Protein AF-A0A836P2U9-F1 (afdb_monomer_lite)

Foldseek 3Di:
DDDFWDWDWDAAPVRHIDIDTHGPCVVCVVVDDDDDDDPVFADPPVPDPKDWDWDWDDDRPDTDIDIHIDGATPDAPDPPDPVRHPDD

Structure (mmCIF, N/CA/C/O backbone):
data_AF-A0A836P2U9-F1
#
_entry.id   AF-A0A836P2U9-F1
#
loop_
_atom_site.group_PDB
_atom_site.id
_atom_site.type_symbol
_atom_site.label_atom_id
_atom_site.label_alt_id
_atom_site.label_comp_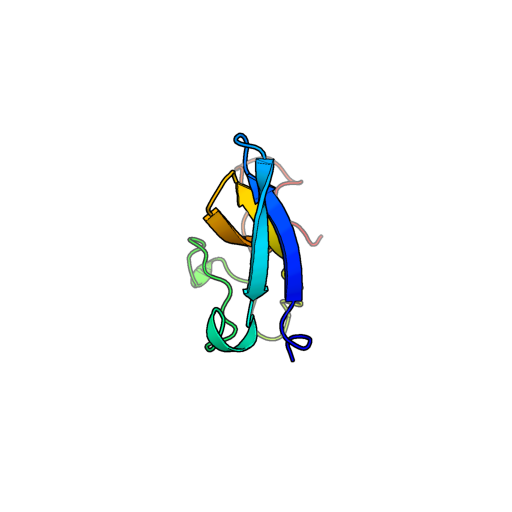id
_atom_site.label_asym_id
_atom_site.label_entity_id
_atom_site.label_seq_id
_atom_site.pdbx_PDB_ins_code
_atom_site.Cartn_x
_atom_site.Cartn_y
_atom_site.Cartn_z
_atom_site.occupancy
_atom_site.B_iso_or_equiv
_atom_site.auth_seq_id
_atom_site.auth_comp_id
_atom_site.auth_asym_id
_atom_site.auth_atom_id
_atom_site.pdbx_PDB_model_num
ATOM 1 N N . HIS A 1 1 ? 11.499 -2.073 5.900 1.00 74.31 1 HIS A N 1
ATOM 2 C CA . HIS A 1 1 ? 10.638 -2.6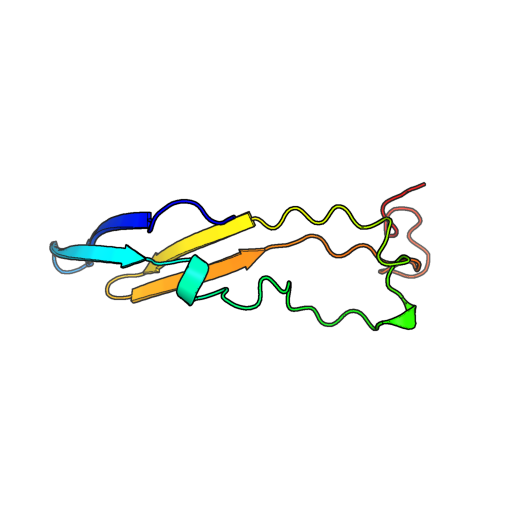58 6.950 1.00 74.31 1 HIS A CA 1
ATOM 3 C C . HIS A 1 1 ? 9.341 -1.879 6.961 1.00 74.31 1 HIS A C 1
ATOM 5 O O . HIS A 1 1 ? 9.413 -0.675 6.732 1.00 74.31 1 HIS A O 1
ATOM 11 N N . PHE A 1 2 ? 8.194 -2.539 7.132 1.00 84.62 2 PHE A N 1
ATOM 12 C CA . PHE A 1 2 ? 6.940 -1.806 7.279 1.00 84.62 2 PHE A CA 1
ATOM 13 C C . PHE A 1 2 ? 6.903 -1.118 8.653 1.00 84.62 2 PHE A C 1
ATOM 15 O O . PHE A 1 2 ? 7.618 -1.539 9.570 1.00 84.62 2 PHE A O 1
ATOM 22 N N . PRO A 1 3 ? 6.154 -0.011 8.790 1.00 86.06 3 PRO A N 1
ATOM 23 C CA . PRO A 1 3 ? 5.891 0.567 10.100 1.00 86.06 3 PRO A CA 1
ATOM 24 C C . PRO A 1 3 ? 5.070 -0.414 10.959 1.00 86.06 3 PRO A C 1
ATOM 26 O O . PRO A 1 3 ? 4.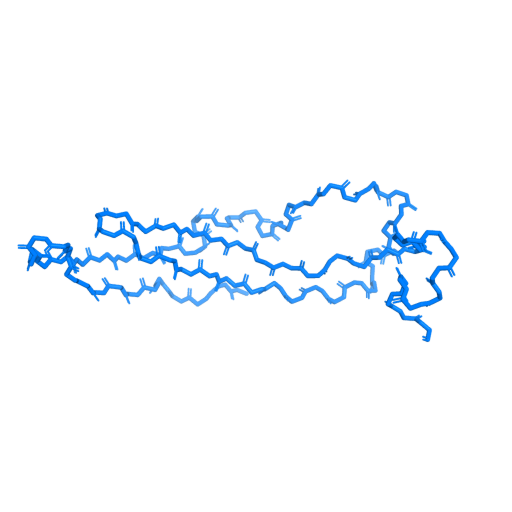503 -1.370 10.423 1.00 86.06 3 PRO A O 1
ATOM 29 N N . PRO A 1 4 ? 4.960 -0.168 12.278 1.00 91.25 4 PRO A N 1
ATOM 30 C CA . PRO A 1 4 ? 3.998 -0.871 13.122 1.00 91.25 4 PRO A CA 1
ATOM 31 C C . PRO A 1 4 ? 2.578 -0.839 12.526 1.00 91.25 4 PRO A C 1
ATOM 33 O O . PRO A 1 4 ? 2.283 0.055 11.724 1.00 91.25 4 PRO A O 1
ATOM 36 N N . PRO A 1 5 ? 1.689 -1.768 12.931 1.00 95.62 5 PRO A N 1
ATOM 37 C CA . PRO A 1 5 ? 0.327 -1.831 12.416 1.00 95.62 5 PRO A CA 1
ATOM 38 C C . PRO A 1 5 ? -0.373 -0.471 12.426 1.00 95.62 5 PRO A C 1
ATOM 40 O O . PRO A 1 5 ? -0.322 0.260 13.417 1.00 95.62 5 PRO A O 1
ATOM 43 N N . ALA A 1 6 ? -1.038 -0.142 11.320 1.00 94.81 6 ALA A N 1
ATOM 44 C CA . ALA A 1 6 ? -1.783 1.100 11.209 1.00 94.81 6 ALA A CA 1
ATOM 45 C C . ALA A 1 6 ? -3.070 1.000 12.035 1.00 94.81 6 ALA A C 1
ATOM 47 O O . ALA A 1 6 ? -3.881 0.095 11.828 1.00 94.81 6 ALA A O 1
ATOM 48 N N . GLU A 1 7 ? -3.262 1.933 12.962 1.00 97.25 7 GLU A N 1
ATOM 49 C CA . GLU A 1 7 ? -4.486 2.037 13.749 1.00 97.25 7 GLU A CA 1
ATOM 50 C C . GLU A 1 7 ? -5.529 2.873 13.004 1.00 97.25 7 GLU A C 1
ATOM 52 O O . GLU A 1 7 ? -5.278 4.019 12.627 1.00 97.25 7 GLU A O 1
ATOM 57 N N . VAL A 1 8 ? -6.711 2.295 12.788 1.00 97.31 8 VAL A N 1
ATOM 58 C CA . VAL A 1 8 ? -7.803 2.922 12.042 1.00 97.31 8 VAL A CA 1
ATOM 59 C C . VAL A 1 8 ? -9.047 2.959 12.916 1.00 97.31 8 VAL A C 1
ATOM 61 O O . VAL A 1 8 ? -9.523 1.931 13.391 1.00 97.31 8 VAL A O 1
ATOM 64 N N . THR A 1 9 ? -9.599 4.156 13.104 1.00 98.06 9 THR A N 1
ATOM 65 C CA . THR A 1 9 ? -10.866 4.376 13.810 1.00 98.06 9 THR A CA 1
ATOM 66 C C . THR A 1 9 ? -11.809 5.141 12.897 1.00 98.06 9 THR A C 1
ATOM 68 O O . THR A 1 9 ? -11.426 6.164 12.330 1.00 98.06 9 THR A O 1
ATOM 71 N N . TRP A 1 10 ? -13.043 4.663 12.743 1.00 98.00 10 TRP A N 1
ATOM 72 C CA . TRP A 1 10 ? -14.035 5.306 11.881 1.00 98.00 10 TRP A CA 1
ATOM 73 C C . TRP A 1 10 ? -15.466 5.026 12.350 1.00 98.00 10 TRP A C 1
ATOM 75 O O . TRP A 1 10 ? -15.698 4.320 13.333 1.00 98.00 10 TRP A O 1
ATOM 85 N N . ARG A 1 11 ? -16.444 5.606 11.651 1.00 98.44 11 ARG A N 1
ATOM 86 C CA . ARG A 1 11 ? -17.867 5.287 11.809 1.00 98.44 11 ARG A CA 1
ATOM 87 C C . ARG A 1 11 ? -18.434 4.844 10.470 1.00 98.44 11 ARG A C 1
ATOM 89 O O . ARG A 1 11 ? -18.176 5.499 9.461 1.00 98.44 11 ARG A O 1
ATOM 96 N N . SER A 1 12 ? -19.194 3.755 10.467 1.00 98.00 12 SER A N 1
ATOM 97 C CA . SER A 1 12 ? -19.954 3.324 9.291 1.00 98.00 12 SER A CA 1
ATOM 98 C C . SER A 1 12 ? -21.121 4.273 9.023 1.00 98.00 12 SER A C 1
ATOM 100 O O . SER A 1 12 ? -21.439 5.156 9.825 1.00 98.00 12 SER A O 1
ATOM 102 N N . LYS A 1 13 ? -21.784 4.096 7.880 1.00 97.75 13 LYS A N 1
ATOM 103 C CA . LYS A 1 13 ? -22.887 4.952 7.429 1.00 97.75 13 LYS A CA 1
ATOM 104 C C . LYS A 1 13 ? -24.064 5.000 8.412 1.00 97.75 13 LYS A C 1
ATOM 106 O O . LYS A 1 13 ? -24.760 6.007 8.479 1.00 97.75 13 LYS A O 1
ATOM 111 N N . ASP A 1 14 ? -24.281 3.931 9.173 1.00 98.06 14 ASP A N 1
ATOM 112 C CA . ASP A 1 14 ? -25.285 3.837 10.243 1.00 98.06 14 ASP A CA 1
ATOM 113 C C . ASP A 1 14 ? -24.835 4.467 11.578 1.00 98.06 14 ASP A C 1
ATOM 115 O O . ASP A 1 14 ? -25.571 4.434 12.562 1.00 98.06 14 ASP A O 1
ATOM 119 N N . GLY A 1 15 ? -23.635 5.051 11.627 1.00 97.69 15 GLY A N 1
ATOM 120 C CA . GLY A 1 15 ? -23.065 5.712 12.800 1.00 97.69 15 GLY A CA 1
ATOM 121 C C . GLY A 1 15 ? -22.348 4.783 13.783 1.00 97.69 15 GLY A C 1
ATOM 122 O O . GLY A 1 15 ? -21.756 5.286 14.751 1.00 97.69 15 GLY A O 1
ATOM 123 N N . GLN A 1 16 ? -22.359 3.463 13.551 1.00 98.50 16 GLN A N 1
ATOM 124 C CA . GLN A 1 16 ? -21.675 2.494 14.407 1.00 98.50 16 GLN A CA 1
ATOM 125 C C . GLN A 1 16 ? -20.157 2.766 14.404 1.00 98.50 16 GLN A C 1
ATOM 127 O O . GLN A 1 16 ? -19.565 2.908 13.332 1.00 98.50 16 GLN A O 1
ATOM 132 N N . PRO A 1 17 ? -19.516 2.890 15.582 1.00 98.44 17 PRO A N 1
ATOM 133 C CA . PRO A 1 17 ? -18.073 3.069 15.668 1.00 98.44 17 PRO A CA 1
ATOM 134 C C . PRO A 1 17 ? -17.336 1.756 15.394 1.00 98.44 17 PRO A C 1
ATOM 136 O O . PRO A 1 17 ? -17.769 0.695 15.843 1.00 98.44 17 PRO A O 1
ATOM 139 N N . HIS A 1 18 ? -16.194 1.859 14.720 1.00 98.38 18 HIS A N 1
ATOM 140 C CA . HIS A 1 18 ? -15.297 0.747 14.413 1.00 98.38 18 HIS A CA 1
ATOM 141 C C . HIS A 1 18 ? -13.854 1.101 14.755 1.00 98.38 18 HIS A C 1
ATOM 143 O O . HIS A 1 18 ? -13.455 2.269 14.720 1.00 98.38 18 HIS A O 1
ATOM 149 N N . HIS A 1 19 ? -13.077 0.065 15.052 1.00 98.19 19 HIS A N 1
ATOM 150 C CA . HIS A 1 19 ? -11.646 0.129 15.323 1.00 98.19 19 HIS A CA 1
ATOM 151 C C . HIS A 1 19 ? -10.971 -1.094 14.704 1.00 98.19 19 HIS A C 1
ATOM 153 O O . HIS A 1 19 ? -11.518 -2.197 14.767 1.00 98.19 19 HIS A O 1
ATOM 159 N N . ALA A 1 20 ? -9.808 -0.895 14.088 1.00 97.44 20 ALA A N 1
ATOM 160 C CA . ALA A 1 20 ? -9.001 -1.971 13.534 1.00 97.44 20 ALA A CA 1
ATOM 161 C C . ALA A 1 20 ? -7.506 -1.639 13.594 1.00 97.44 20 ALA A C 1
ATOM 163 O O . ALA A 1 20 ? -7.102 -0.485 13.446 1.00 97.44 20 ALA A O 1
ATOM 164 N N . LEU A 1 21 ? -6.691 -2.684 13.745 1.00 97.81 21 LEU A N 1
ATOM 165 C CA . LEU A 1 21 ? -5.245 -2.640 13.542 1.00 97.81 21 LEU A CA 1
ATOM 166 C C . LEU A 1 21 ? -4.915 -3.377 12.244 1.00 97.81 21 LEU A C 1
ATOM 168 O O . LEU A 1 21 ? -5.243 -4.554 12.097 1.00 97.81 21 LEU A O 1
ATOM 172 N N . VAL A 1 22 ? -4.275 -2.686 11.306 1.00 96.94 22 VAL A N 1
ATOM 173 C CA . VAL A 1 22 ? -3.916 -3.229 9.992 1.00 96.94 22 VAL A CA 1
ATOM 174 C C . VAL A 1 22 ? -2.421 -3.530 9.965 1.00 96.94 22 VAL A C 1
ATOM 176 O O . VAL A 1 22 ? -1.594 -2.623 9.876 1.00 96.94 22 VAL A O 1
ATOM 179 N N . ASP A 1 23 ? -2.074 -4.813 10.049 1.00 95.81 23 ASP A N 1
ATOM 180 C CA . ASP A 1 23 ? -0.689 -5.286 10.007 1.00 95.81 23 ASP A CA 1
ATOM 181 C C . ASP A 1 23 ? -0.193 -5.445 8.559 1.00 95.81 23 ASP A C 1
ATOM 183 O O . ASP A 1 23 ? -0.510 -6.414 7.861 1.00 95.81 23 ASP A O 1
ATOM 187 N N . LEU A 1 24 ? 0.605 -4.473 8.114 1.00 93.44 24 LEU A N 1
ATOM 188 C CA . LEU A 1 24 ? 1.171 -4.443 6.767 1.00 93.44 24 LEU A CA 1
ATOM 189 C C . LEU A 1 24 ? 2.272 -5.485 6.549 1.00 93.44 24 LEU A C 1
ATOM 191 O O . LEU A 1 24 ? 2.400 -5.974 5.427 1.00 93.44 24 LEU A O 1
ATOM 195 N N . ASP A 1 25 ? 3.035 -5.852 7.586 1.00 92.94 25 ASP A N 1
ATOM 196 C CA . ASP A 1 25 ? 4.051 -6.907 7.471 1.00 92.94 25 ASP A CA 1
ATOM 197 C C . ASP A 1 25 ? 3.375 -8.265 7.235 1.00 92.94 25 ASP A C 1
ATOM 199 O O . ASP A 1 25 ? 3.879 -9.066 6.451 1.00 92.94 25 ASP A O 1
ATOM 203 N N . THR A 1 26 ? 2.207 -8.512 7.836 1.00 94.69 26 THR A N 1
ATOM 204 C CA . THR A 1 26 ? 1.437 -9.739 7.576 1.00 94.69 26 THR A CA 1
ATOM 205 C C . THR A 1 26 ? 0.780 -9.730 6.191 1.00 94.69 26 THR A C 1
ATOM 207 O O . THR A 1 26 ? 0.867 -10.725 5.467 1.00 94.69 26 THR A O 1
ATOM 210 N N . ILE A 1 27 ? 0.142 -8.622 5.788 1.00 94.19 27 ILE A N 1
ATOM 211 C CA . ILE A 1 27 ? -0.541 -8.517 4.482 1.00 94.19 27 ILE A CA 1
ATOM 212 C C . ILE A 1 27 ? 0.461 -8.616 3.323 1.00 94.19 27 ILE A C 1
ATOM 214 O O . ILE A 1 27 ? 0.219 -9.334 2.354 1.00 94.19 27 ILE A O 1
ATOM 218 N N . PHE A 1 28 ? 1.604 -7.936 3.431 1.00 92.44 28 PHE A N 1
ATOM 219 C CA . PHE A 1 28 ? 2.643 -7.886 2.400 1.00 92.44 28 PHE A CA 1
ATOM 220 C C . PHE A 1 28 ? 3.907 -8.646 2.818 1.00 92.44 28 PHE A C 1
ATOM 222 O O . PHE A 1 28 ? 5.027 -8.181 2.589 1.00 92.44 28 PHE A O 1
ATOM 229 N N . LYS A 1 29 ? 3.732 -9.837 3.403 1.00 91.62 29 LYS A N 1
ATOM 230 C CA . LYS A 1 29 ? 4.815 -10.669 3.964 1.00 91.62 29 LYS A CA 1
ATOM 231 C C . LYS A 1 29 ? 5.996 -10.896 3.016 1.00 91.62 29 LYS A C 1
ATOM 233 O O . LYS A 1 29 ? 7.147 -10.878 3.446 1.00 91.62 29 LYS A O 1
ATOM 238 N N . ASP A 1 30 ? 5.708 -11.059 1.725 1.00 90.50 30 ASP A N 1
ATOM 239 C CA . ASP A 1 30 ? 6.710 -11.390 0.711 1.00 90.50 30 ASP A CA 1
ATOM 240 C C . ASP A 1 30 ? 7.432 -10.139 0.186 1.00 90.50 30 ASP A C 1
ATOM 242 O O . ASP A 1 30 ? 8.458 -10.250 -0.479 1.00 90.50 30 ASP A O 1
ATOM 246 N N . LYS A 1 31 ? 6.923 -8.937 0.506 1.00 87.06 31 LYS A N 1
ATOM 247 C CA . LYS A 1 31 ? 7.495 -7.638 0.105 1.00 87.06 31 LYS A CA 1
ATOM 248 C C . LYS A 1 31 ? 7.704 -7.523 -1.410 1.00 87.06 31 LYS A C 1
ATOM 250 O O . LYS A 1 31 ? 8.647 -6.885 -1.871 1.00 87.06 31 LYS A O 1
ATOM 255 N N . VAL A 1 32 ? 6.800 -8.134 -2.176 1.00 87.38 32 VAL A N 1
ATOM 256 C CA . VAL A 1 32 ? 6.804 -8.134 -3.642 1.00 87.38 32 VAL A CA 1
ATOM 257 C C . VAL A 1 32 ? 5.759 -7.156 -4.164 1.00 87.38 32 VAL A C 1
ATOM 259 O O . VAL A 1 32 ? 4.605 -7.171 -3.735 1.00 87.38 32 VAL A O 1
ATOM 262 N N . VAL A 1 33 ? 6.156 -6.343 -5.140 1.00 87.88 33 VAL A N 1
ATOM 263 C CA . VAL A 1 33 ? 5.227 -5.552 -5.950 1.00 87.88 33 VAL A CA 1
ATOM 264 C C . VAL A 1 33 ? 4.641 -6.455 -7.031 1.00 87.88 33 VAL A C 1
ATOM 266 O O . VAL A 1 33 ? 5.357 -6.905 -7.923 1.00 87.88 33 VAL A O 1
ATOM 269 N N . LEU A 1 34 ? 3.335 -6.716 -6.970 1.00 88.88 34 LEU A N 1
ATOM 270 C CA . LEU A 1 34 ? 2.636 -7.464 -8.015 1.00 88.88 34 LEU A CA 1
ATOM 271 C C . LEU A 1 34 ? 2.377 -6.562 -9.228 1.00 88.88 34 LEU A C 1
ATOM 273 O O . LEU A 1 34 ? 1.821 -5.472 -9.093 1.00 88.88 34 LEU A O 1
ATOM 277 N N . HIS A 1 35 ? 2.765 -7.018 -10.418 1.00 88.19 35 HIS A N 1
ATOM 278 C CA . HIS A 1 35 ? 2.577 -6.287 -11.670 1.00 88.19 35 HIS A CA 1
ATOM 279 C C . HIS A 1 35 ? 2.451 -7.232 -12.867 1.00 88.19 35 HIS A C 1
ATOM 281 O O . HIS A 1 35 ? 2.794 -8.408 -12.788 1.00 88.19 35 HIS A O 1
ATOM 287 N N . HIS A 1 36 ? 2.007 -6.702 -14.008 1.00 89.88 36 HIS A N 1
ATOM 288 C CA . HIS A 1 36 ? 1.830 -7.475 -15.247 1.00 89.88 36 HIS A CA 1
ATOM 289 C C . HIS A 1 36 ? 2.923 -7.233 -16.300 1.00 89.88 36 HIS A C 1
ATOM 291 O O . HIS A 1 36 ? 2.838 -7.773 -17.399 1.00 89.88 36 HIS A O 1
ATOM 297 N N . VAL A 1 37 ? 3.936 -6.412 -15.999 1.00 87.31 37 VAL A N 1
ATOM 298 C CA . VAL A 1 37 ? 5.060 -6.170 -16.919 1.00 87.31 37 VAL A CA 1
ATOM 299 C C . VAL A 1 37 ? 5.877 -7.460 -17.113 1.00 87.31 37 VAL A C 1
ATOM 301 O O . VAL A 1 37 ? 6.278 -8.050 -16.107 1.00 87.31 37 VAL A O 1
ATOM 304 N N . PRO A 1 38 ? 6.137 -7.898 -18.361 1.00 89.19 38 PRO A N 1
ATOM 305 C CA . PRO A 1 38 ? 6.993 -9.049 -18.643 1.00 89.19 38 PRO A CA 1
ATOM 306 C C . PRO A 1 38 ? 8.427 -8.847 -18.146 1.00 89.19 38 PRO A C 1
ATOM 308 O O . PRO A 1 38 ? 8.964 -7.740 -18.216 1.00 89.19 38 PRO A O 1
ATOM 311 N N . GLN A 1 39 ? 9.068 -9.925 -17.693 1.00 86.19 39 GLN A N 1
ATOM 312 C CA . GLN A 1 39 ? 10.403 -9.875 -17.089 1.00 86.19 39 GLN A CA 1
ATOM 313 C C . GLN A 1 39 ? 11.454 -9.278 -18.038 1.00 86.19 39 GLN A C 1
ATOM 315 O O . GLN A 1 39 ? 12.316 -8.518 -17.608 1.00 86.19 39 GLN A O 1
ATOM 320 N N . GLU A 1 40 ? 11.370 -9.586 -19.330 1.00 87.62 40 GLU A N 1
ATOM 321 C CA . GLU A 1 40 ? 12.270 -9.096 -20.376 1.00 87.62 40 GLU A CA 1
ATOM 322 C C . GLU A 1 40 ? 12.145 -7.586 -20.646 1.00 87.62 40 GLU A C 1
ATOM 324 O O . GLU A 1 40 ? 13.035 -6.992 -21.254 1.00 87.62 40 GLU A O 1
ATOM 329 N N . GLN A 1 41 ? 11.060 -6.958 -20.185 1.00 86.62 41 GLN A N 1
ATOM 330 C CA . GLN A 1 41 ? 10.827 -5.516 -20.293 1.00 86.62 41 GLN A CA 1
ATOM 331 C C . GLN A 1 41 ? 11.198 -4.762 -19.013 1.00 86.62 41 GLN A C 1
ATOM 333 O O . GLN A 1 41 ? 11.123 -3.532 -18.989 1.00 86.62 41 GLN A O 1
ATOM 338 N N . LEU A 1 42 ? 11.581 -5.467 -17.947 1.00 83.62 42 LEU A N 1
ATOM 339 C CA . LEU A 1 42 ? 12.040 -4.838 -16.716 1.00 83.62 42 LEU A CA 1
ATOM 340 C C . LEU A 1 42 ? 13.506 -4.411 -16.846 1.00 83.62 42 LEU A C 1
ATOM 342 O O . LEU A 1 42 ? 14.308 -5.103 -17.481 1.00 83.62 42 LEU A O 1
ATOM 346 N N . PRO A 1 43 ? 13.899 -3.288 -16.224 1.00 79.12 43 PRO A N 1
ATOM 347 C CA . PRO A 1 43 ? 15.308 -2.972 -16.065 1.00 79.12 43 PRO A CA 1
ATOM 348 C C . PRO A 1 43 ? 15.998 -4.060 -15.220 1.00 79.12 43 PRO A C 1
ATOM 350 O O . PRO A 1 43 ? 15.348 -4.722 -14.405 1.00 79.12 43 PRO A O 1
ATOM 353 N N . PRO A 1 44 ? 17.324 -4.240 -15.354 1.00 74.00 44 PRO A N 1
ATOM 354 C CA . PRO A 1 44 ? 18.061 -5.154 -14.493 1.00 74.00 44 PRO A CA 1
ATOM 355 C C . PRO A 1 44 ? 17.825 -4.815 -13.012 1.00 74.00 44 PRO A C 1
ATOM 357 O O . PRO A 1 44 ? 17.874 -3.647 -12.622 1.00 74.00 44 PRO A O 1
ATOM 360 N N . ILE A 1 45 ? 17.599 -5.850 -12.195 1.00 63.12 45 ILE A N 1
ATOM 361 C CA . ILE A 1 45 ? 17.136 -5.777 -10.791 1.00 63.12 45 ILE A CA 1
ATOM 362 C C . ILE A 1 45 ? 17.960 -4.805 -9.924 1.00 63.12 45 ILE A C 1
ATOM 364 O O . ILE A 1 45 ? 17.428 -4.199 -9.001 1.00 63.12 45 ILE A O 1
ATOM 368 N N . LEU A 1 46 ? 19.239 -4.596 -10.245 1.00 54.59 46 LEU A N 1
ATOM 369 C CA . LEU A 1 46 ? 20.145 -3.704 -9.511 1.00 54.59 46 LEU A CA 1
ATOM 370 C C . LEU A 1 46 ? 19.834 -2.198 -9.661 1.00 54.59 46 LEU A C 1
ATOM 372 O O . LEU A 1 46 ? 20.435 -1.397 -8.951 1.00 54.59 46 LEU A O 1
ATOM 376 N N . HIS A 1 47 ? 18.924 -1.792 -10.558 1.00 54.78 47 HIS A N 1
ATOM 377 C CA . HIS A 1 47 ? 18.672 -0.374 -10.878 1.00 54.78 47 HIS A CA 1
ATOM 378 C C . HIS A 1 47 ? 17.254 0.133 -10.566 1.00 54.78 47 HIS A C 1
ATOM 380 O O . HIS A 1 47 ? 16.990 1.338 -10.680 1.00 54.78 47 HIS A O 1
ATOM 386 N N . ALA A 1 48 ? 16.331 -0.752 -10.195 1.00 60.59 48 ALA A N 1
ATOM 387 C CA . ALA A 1 48 ? 14.951 -0.374 -9.921 1.00 60.59 48 ALA A CA 1
ATOM 388 C C . ALA A 1 48 ? 14.786 -0.010 -8.440 1.00 60.59 48 ALA A C 1
ATOM 390 O O . ALA A 1 48 ? 14.450 -0.854 -7.613 1.00 60.59 48 ALA A O 1
ATOM 391 N N . ASP A 1 49 ? 15.028 1.257 -8.104 1.00 68.75 49 ASP A N 1
ATOM 392 C CA . ASP A 1 49 ? 14.562 1.818 -6.835 1.00 68.75 49 ASP A CA 1
ATOM 393 C C . ASP A 1 49 ? 13.034 1.955 -6.906 1.00 68.75 49 ASP A C 1
ATOM 395 O O . ASP A 1 49 ? 12.505 2.912 -7.478 1.00 68.75 49 ASP A O 1
ATOM 399 N N . ILE A 1 50 ? 12.325 0.925 -6.436 1.00 75.88 50 ILE A N 1
ATOM 400 C CA . ILE A 1 50 ? 10.864 0.915 -6.373 1.00 75.88 50 ILE A CA 1
ATOM 401 C C . ILE A 1 50 ? 10.466 1.285 -4.951 1.00 75.88 50 ILE A C 1
ATOM 403 O O . ILE A 1 50 ? 10.673 0.518 -4.013 1.00 75.88 50 ILE A O 1
ATOM 407 N N . SER A 1 51 ? 9.843 2.450 -4.815 1.00 83.44 51 SER A N 1
ATOM 408 C CA . SER A 1 51 ? 9.230 2.909 -3.571 1.00 83.44 51 SER A CA 1
ATOM 409 C C . SER A 1 51 ? 7.709 2.787 -3.704 1.00 83.44 51 SER A C 1
ATOM 411 O O . SER A 1 51 ? 7.087 3.671 -4.296 1.00 83.44 51 SER A O 1
ATOM 413 N N . PRO A 1 52 ? 7.101 1.668 -3.263 1.00 88.81 52 PRO A N 1
ATOM 414 C CA . PRO A 1 52 ? 5.656 1.510 -3.304 1.00 88.81 52 PRO A CA 1
ATOM 415 C C . PRO A 1 52 ? 4.978 2.359 -2.224 1.00 88.81 52 PRO A C 1
ATOM 417 O O . PRO A 1 52 ? 5.431 2.413 -1.080 1.00 88.81 52 PRO A O 1
ATOM 420 N N . ASP A 1 53 ? 3.836 2.933 -2.576 1.00 91.56 53 ASP A N 1
ATOM 421 C CA . ASP A 1 53 ? 2.894 3.530 -1.640 1.00 91.56 53 ASP A CA 1
ATOM 422 C C . ASP A 1 53 ? 1.894 2.470 -1.168 1.00 91.56 53 ASP A C 1
ATOM 424 O O . ASP A 1 53 ? 1.422 1.639 -1.952 1.00 91.56 53 ASP A O 1
ATOM 428 N N . ILE A 1 54 ? 1.518 2.533 0.107 1.00 92.38 54 ILE A N 1
ATOM 429 C CA . ILE A 1 54 ? 0.433 1.726 0.669 1.00 92.38 54 ILE A CA 1
ATOM 430 C C . ILE A 1 54 ? -0.773 2.627 0.916 1.00 92.38 54 ILE A C 1
ATOM 432 O O . ILE A 1 54 ? -0.652 3.686 1.529 1.00 92.38 54 ILE A O 1
ATOM 436 N N . ILE A 1 55 ? -1.942 2.200 0.442 1.00 94.75 55 ILE A N 1
ATOM 437 C CA . ILE A 1 55 ? -3.200 2.939 0.557 1.00 94.75 55 ILE A CA 1
ATOM 438 C C . ILE A 1 55 ? -4.170 2.106 1.388 1.00 94.75 55 ILE A C 1
ATOM 440 O O . ILE A 1 55 ? -4.473 0.966 1.034 1.00 94.75 55 ILE A O 1
ATOM 444 N N . LEU A 1 56 ? -4.668 2.689 2.478 1.00 96.06 56 LEU A N 1
ATOM 445 C CA . LEU A 1 56 ? -5.759 2.133 3.274 1.00 96.06 56 LEU A CA 1
ATOM 446 C C . LEU A 1 56 ? -7.033 2.902 2.940 1.00 96.06 56 LEU A C 1
ATOM 448 O O . LEU A 1 56 ? -7.120 4.109 3.160 1.00 96.06 56 LEU A O 1
ATOM 452 N N . GLU A 1 57 ? -8.018 2.193 2.413 1.00 97.69 57 GLU A N 1
ATOM 453 C CA . GLU A 1 57 ? -9.334 2.729 2.095 1.00 97.69 57 GLU A CA 1
ATOM 454 C C . GLU A 1 57 ? -10.344 2.202 3.108 1.00 97.69 57 GLU A C 1
ATOM 456 O O . GLU A 1 57 ? -10.562 0.997 3.212 1.00 97.69 57 GLU A O 1
ATOM 461 N N . VAL A 1 58 ? -10.997 3.109 3.829 1.00 97.75 58 VAL A N 1
ATOM 462 C CA . VAL A 1 58 ? -12.145 2.779 4.675 1.00 97.75 58 VAL A CA 1
ATOM 463 C C . VAL A 1 58 ? -13.416 2.912 3.841 1.00 97.75 58 VAL A C 1
ATOM 465 O O . VAL A 1 58 ? -13.753 4.009 3.396 1.00 97.75 58 VAL A O 1
ATOM 468 N N . ASN A 1 59 ? -14.145 1.812 3.661 1.00 97.25 59 ASN A N 1
ATOM 469 C CA . ASN A 1 59 ? -15.414 1.774 2.943 1.00 97.25 59 ASN A CA 1
ATOM 470 C C . ASN A 1 59 ? -16.506 1.099 3.791 1.00 97.25 59 ASN A C 1
ATOM 472 O O . ASN A 1 59 ? -16.610 -0.128 3.856 1.00 97.25 59 ASN A O 1
ATOM 476 N N . ASP A 1 60 ? -17.326 1.925 4.445 1.00 97.62 60 ASP 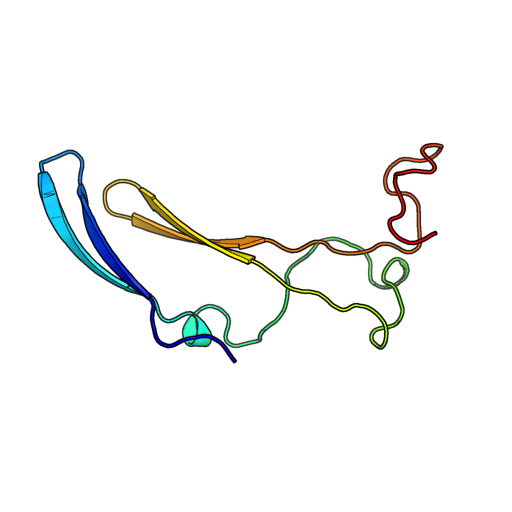A N 1
ATOM 477 C CA . ASP A 1 60 ? -18.405 1.538 5.365 1.00 97.62 60 ASP A CA 1
ATOM 478 C C . ASP A 1 60 ? -17.960 0.572 6.476 1.00 97.62 60 ASP A C 1
ATOM 480 O O . ASP A 1 60 ? -17.488 1.025 7.513 1.00 97.62 60 ASP A O 1
ATOM 484 N N . ARG A 1 61 ? -18.092 -0.745 6.283 1.00 97.31 61 ARG A N 1
ATOM 485 C CA . ARG A 1 61 ? -17.669 -1.780 7.248 1.00 97.31 61 ARG A CA 1
ATOM 486 C C . ARG A 1 61 ? -16.425 -2.556 6.808 1.00 97.31 61 ARG A C 1
ATOM 488 O O . ARG A 1 61 ? -16.104 -3.585 7.393 1.00 97.31 61 ARG A O 1
ATOM 495 N N . THR A 1 62 ? -15.744 -2.092 5.765 1.00 97.62 62 THR A N 1
ATOM 496 C CA . THR A 1 62 ? -14.568 -2.752 5.192 1.00 97.62 62 THR A CA 1
ATOM 497 C C . THR A 1 62 ? -13.372 -1.812 5.173 1.00 97.62 62 THR A C 1
ATOM 499 O O . THR A 1 62 ? -13.527 -0.608 4.974 1.00 97.62 62 THR A O 1
ATOM 502 N N . ILE A 1 63 ? -12.180 -2.371 5.377 1.00 97.88 63 ILE A N 1
ATOM 503 C CA . ILE A 1 63 ? -10.920 -1.710 5.047 1.00 97.88 63 ILE A CA 1
ATOM 504 C C . ILE A 1 63 ? -10.319 -2.472 3.875 1.00 97.88 63 ILE A C 1
ATOM 506 O O . ILE A 1 63 ? -10.041 -3.665 3.997 1.00 97.88 63 ILE A O 1
ATOM 510 N N . ASN A 1 64 ? -10.105 -1.783 2.760 1.00 97.69 64 ASN A N 1
ATOM 511 C CA . ASN A 1 64 ? -9.335 -2.310 1.645 1.00 97.69 64 ASN A CA 1
ATOM 512 C C . ASN A 1 64 ? -7.898 -1.800 1.748 1.00 97.69 64 ASN A C 1
ATOM 514 O O . ASN A 1 64 ? -7.657 -0.634 2.067 1.00 97.69 64 ASN A O 1
ATOM 518 N N . VAL A 1 65 ? -6.940 -2.680 1.475 1.00 96.19 65 VAL A N 1
ATOM 519 C CA . VAL A 1 65 ? -5.513 -2.357 1.520 1.00 96.19 65 VAL A CA 1
ATOM 520 C C . VAL A 1 65 ? -4.941 -2.570 0.132 1.00 96.19 65 VAL A C 1
ATOM 522 O O . VAL A 1 65 ? -5.024 -3.666 -0.420 1.00 96.19 65 VAL A O 1
ATOM 525 N N . TYR A 1 66 ? -4.352 -1.520 -0.426 1.00 95.25 66 TYR A N 1
ATOM 526 C CA . TYR A 1 66 ? -3.771 -1.540 -1.760 1.00 95.25 66 TYR A CA 1
ATOM 527 C C . TYR A 1 66 ? -2.294 -1.170 -1.707 1.00 95.25 66 TYR A C 1
ATOM 529 O O . TYR A 1 66 ? -1.864 -0.358 -0.887 1.00 95.25 66 TYR A O 1
ATOM 537 N N . MET A 1 67 ? -1.533 -1.733 -2.640 1.00 93.31 67 MET A N 1
ATOM 538 C CA . MET A 1 67 ? -0.181 -1.295 -2.955 1.00 93.31 67 MET A CA 1
ATOM 539 C C . MET A 1 67 ? -0.206 -0.593 -4.307 1.00 93.31 67 MET A C 1
ATOM 541 O O . MET A 1 67 ? -0.765 -1.109 -5.276 1.00 93.31 67 MET A O 1
ATOM 545 N N . LYS A 1 68 ? 0.420 0.576 -4.381 1.00 93.00 68 LYS A N 1
ATOM 546 C CA . LYS A 1 68 ? 0.611 1.323 -5.617 1.00 93.00 68 LYS A CA 1
ATOM 547 C C . LYS A 1 68 ? 2.102 1.502 -5.840 1.00 93.00 68 LYS A C 1
ATOM 549 O O . LYS A 1 68 ? 2.801 2.012 -4.979 1.00 93.00 68 LYS A O 1
ATOM 554 N N . ALA A 1 69 ? 2.587 1.110 -7.006 1.00 89.12 69 ALA A N 1
ATOM 555 C CA . ALA A 1 69 ? 3.991 1.248 -7.353 1.00 89.12 69 ALA A CA 1
ATOM 556 C C . ALA A 1 69 ? 4.136 1.665 -8.812 1.00 89.12 69 ALA A C 1
ATOM 558 O O . ALA A 1 69 ? 3.333 1.282 -9.666 1.00 89.12 69 ALA A O 1
ATOM 559 N N . MET A 1 70 ? 5.186 2.428 -9.100 1.00 85.81 70 MET A N 1
ATOM 560 C CA . MET A 1 70 ? 5.629 2.648 -10.469 1.00 85.81 70 MET A CA 1
ATOM 561 C C . MET A 1 70 ? 6.553 1.501 -10.874 1.00 85.81 70 MET A C 1
ATOM 563 O O . MET A 1 70 ? 7.595 1.297 -10.255 1.00 85.81 70 MET A O 1
ATOM 567 N N . VAL A 1 71 ? 6.189 0.777 -11.931 1.00 83.75 71 VAL A N 1
ATOM 568 C CA . VAL A 1 71 ? 7.047 -0.247 -12.535 1.00 83.75 71 VAL A CA 1
ATOM 569 C C . VAL A 1 71 ? 7.673 0.340 -13.790 1.00 83.75 71 VAL A C 1
ATOM 571 O O . VAL A 1 71 ? 6.972 0.729 -14.724 1.00 83.75 71 VAL A O 1
ATOM 574 N N . GLN A 1 72 ? 8.998 0.456 -13.782 1.00 81.25 72 GLN A N 1
ATOM 575 C CA . GLN A 1 72 ? 9.759 0.998 -14.902 1.00 81.25 72 GLN A CA 1
ATOM 576 C C . GLN A 1 72 ? 9.891 -0.052 -16.008 1.00 81.25 72 GLN A C 1
ATOM 578 O O . GLN A 1 72 ? 10.111 -1.227 -15.724 1.00 81.25 72 GLN A O 1
ATOM 583 N N . THR A 1 73 ? 9.783 0.383 -17.263 1.00 83.44 73 THR A N 1
ATOM 584 C CA . THR A 1 73 ? 9.933 -0.467 -18.451 1.00 83.44 73 THR A CA 1
ATOM 585 C C . THR A 1 73 ? 11.125 -0.008 -19.285 1.00 83.44 73 THR A C 1
ATOM 587 O O . THR A 1 73 ? 11.373 1.190 -19.415 1.00 83.44 73 THR A O 1
ATOM 590 N N . THR A 1 74 ? 11.852 -0.950 -19.885 1.00 82.56 74 THR A N 1
ATOM 591 C CA . THR A 1 74 ? 12.940 -0.682 -20.847 1.00 82.56 74 THR A CA 1
ATOM 592 C C . THR A 1 74 ? 12.421 -0.314 -22.237 1.00 82.56 74 THR A C 1
ATOM 594 O O . THR A 1 74 ? 13.174 0.167 -23.079 1.00 82.56 74 THR A O 1
ATOM 597 N N . VAL A 1 75 ? 11.125 -0.525 -22.475 1.00 84.50 75 VAL A N 1
ATOM 598 C CA . VAL A 1 75 ? 10.421 -0.199 -23.717 1.00 84.50 75 VAL A CA 1
ATOM 599 C C . VAL A 1 75 ? 9.354 0.870 -23.479 1.00 84.50 75 VAL A C 1
ATOM 601 O O . VAL A 1 75 ? 8.865 1.050 -22.360 1.00 84.50 75 VAL A O 1
ATOM 604 N N . GLN A 1 76 ? 8.968 1.561 -24.553 1.00 84.62 76 GLN A N 1
ATOM 605 C CA . GLN A 1 76 ? 7.845 2.496 -24.556 1.00 84.62 76 GLN A CA 1
ATOM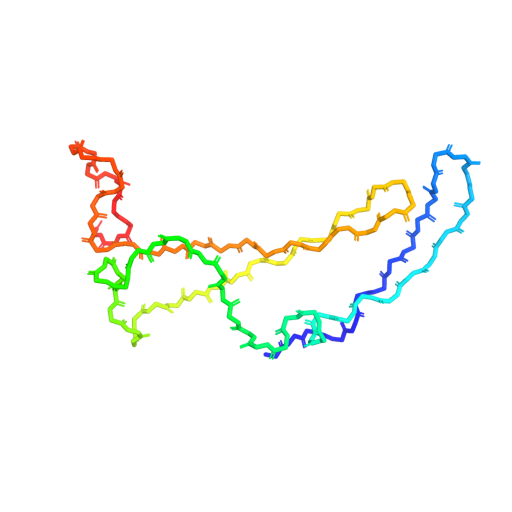 606 C C . GLN A 1 76 ? 6.533 1.771 -24.252 1.00 84.62 76 GLN A C 1
ATOM 608 O O . GLN A 1 76 ? 6.149 0.850 -24.972 1.00 84.62 76 GLN A O 1
ATOM 613 N N . GLN A 1 77 ? 5.799 2.234 -23.238 1.00 80.25 77 GLN A N 1
ATOM 614 C CA . GLN A 1 77 ? 4.455 1.713 -22.958 1.00 80.25 77 GLN A CA 1
ATOM 615 C C . GLN A 1 77 ? 3.456 2.075 -24.065 1.00 80.25 77 GLN A C 1
ATOM 617 O O . GLN A 1 77 ? 2.493 1.349 -24.307 1.00 80.25 77 GLN A O 1
ATOM 622 N N . LYS A 1 78 ? 3.675 3.212 -24.738 1.00 81.94 78 LYS A N 1
ATOM 623 C CA . LYS A 1 78 ? 2.897 3.661 -25.896 1.00 81.94 78 LYS A CA 1
ATOM 624 C C . LYS A 1 78 ? 3.853 3.842 -27.077 1.00 81.94 78 LYS A C 1
ATOM 626 O O . LYS A 1 78 ? 4.610 4.814 -27.064 1.00 81.94 78 LYS A O 1
ATOM 631 N N . PRO A 1 79 ? 3.832 2.949 -28.084 1.00 82.12 79 PRO A N 1
ATOM 632 C CA . PRO A 1 79 ? 4.711 3.065 -29.242 1.00 82.12 79 PRO A CA 1
ATOM 633 C C . PRO A 1 79 ? 4.606 4.447 -29.895 1.00 82.12 79 PRO A C 1
ATOM 635 O O . PRO A 1 79 ? 3.505 4.928 -30.160 1.00 82.12 79 PRO A O 1
ATOM 638 N N . GLY A 1 80 ? 5.748 5.093 -30.128 1.00 83.56 80 GLY A N 1
ATOM 639 C CA . GLY A 1 80 ? 5.821 6.430 -30.722 1.00 83.56 80 GLY A CA 1
ATOM 640 C C . GLY A 1 80 ? 5.677 7.586 -29.727 1.00 83.56 80 GLY A C 1
ATOM 641 O O . GLY A 1 80 ? 5.785 8.738 -30.132 1.00 83.56 80 GLY A O 1
ATOM 642 N N . ASN A 1 81 ? 5.474 7.310 -28.435 1.00 81.12 81 ASN A N 1
ATOM 643 C CA . ASN A 1 81 ? 5.529 8.324 -27.386 1.00 81.12 81 ASN A CA 1
ATOM 644 C C . ASN A 1 81 ? 6.866 8.238 -26.642 1.00 81.12 81 ASN A C 1
ATOM 646 O O . ASN A 1 81 ? 7.052 7.374 -25.778 1.00 81.12 81 ASN A O 1
ATOM 650 N N . GLU A 1 82 ? 7.772 9.166 -26.939 1.00 71.31 82 GLU A N 1
ATOM 651 C CA . GLU A 1 82 ? 9.080 9.272 -26.285 1.00 71.31 82 GLU A CA 1
ATOM 652 C C . GLU A 1 82 ? 9.000 9.568 -24.781 1.00 71.31 82 GLU A C 1
ATOM 654 O O . GLU A 1 82 ? 9.936 9.282 -24.055 1.00 71.31 82 GLU A O 1
ATOM 659 N N . TYR A 1 83 ? 7.858 10.029 -24.271 1.00 72.06 83 TYR A N 1
ATOM 660 C CA . TYR A 1 83 ? 7.650 10.227 -22.832 1.00 72.06 83 TYR A CA 1
ATOM 661 C C . TYR A 1 83 ? 7.106 8.981 -22.120 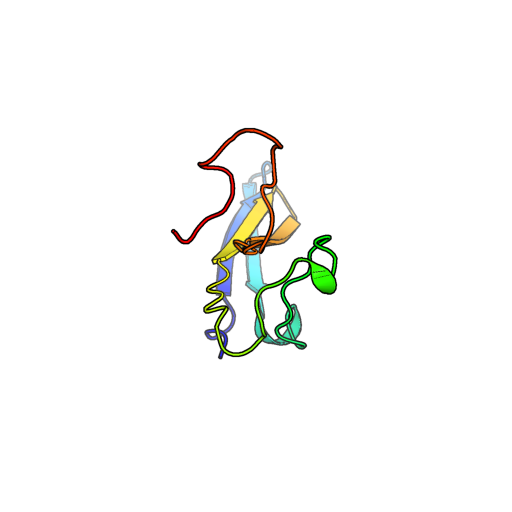1.00 72.06 83 TYR A C 1
ATOM 663 O O . TYR A 1 83 ? 6.802 9.025 -20.929 1.00 72.06 83 TYR A O 1
ATOM 671 N N . SER A 1 84 ? 6.924 7.868 -22.839 1.00 73.06 84 SER A N 1
ATOM 672 C CA . SER A 1 84 ? 6.362 6.626 -22.289 1.00 73.06 84 SER A CA 1
ATOM 673 C C . SER A 1 84 ? 7.406 5.604 -21.826 1.00 73.06 84 SER A C 1
ATOM 675 O O . SER A 1 84 ? 7.044 4.466 -21.525 1.00 73.06 84 SER A O 1
ATOM 677 N N . TYR A 1 85 ? 8.678 6.005 -21.745 1.00 66.94 85 TYR A N 1
ATOM 678 C CA . TYR A 1 85 ? 9.742 5.282 -21.053 1.00 66.94 85 TYR A CA 1
ATOM 679 C C . TYR A 1 85 ? 10.367 6.244 -20.026 1.00 66.94 85 TYR A C 1
ATOM 681 O O . TYR A 1 85 ? 10.892 7.294 -20.380 1.00 66.94 85 TYR A O 1
ATOM 689 N N . PHE A 1 86 ? 10.239 5.965 -18.727 1.00 63.62 86 PHE A N 1
ATOM 690 C CA . PHE A 1 86 ? 10.755 6.872 -17.695 1.00 63.62 86 PHE A CA 1
ATOM 691 C C . PHE A 1 86 ? 12.183 6.469 -17.324 1.00 63.62 86 PHE A C 1
ATOM 693 O O . PHE A 1 86 ? 12.354 5.606 -16.462 1.00 63.62 86 PHE A O 1
ATOM 700 N N . ARG A 1 87 ? 13.163 7.068 -18.023 1.00 51.84 87 ARG A N 1
ATOM 701 C CA . ARG A 1 87 ? 14.574 7.338 -17.641 1.00 51.84 87 ARG A CA 1
ATOM 702 C C . ARG A 1 87 ? 15.483 7.476 -18.889 1.00 51.84 87 ARG A C 1
ATOM 704 O O . ARG A 1 87 ? 16.448 6.734 -19.017 1.00 51.84 87 ARG A O 1
ATOM 711 N N . ASN A 1 88 ? 15.196 8.425 -19.786 1.00 40.56 88 ASN A N 1
ATOM 712 C CA . ASN A 1 88 ? 16.248 9.252 -20.408 1.00 40.56 88 ASN A CA 1
ATOM 713 C C . ASN A 1 88 ? 15.855 10.718 -20.273 1.00 40.56 88 ASN A C 1
ATOM 715 O O . ASN A 1 88 ? 14.635 10.989 -20.344 1.00 40.56 88 ASN A O 1
#

Radius of gyration: 17.92 Å; chains: 1; bounding box: 45×22×46 Å

Organism: NCBI:txid1184265

Sequence (88 aa):
HFPPPAEVTWRSKDGQPHHALVDLDTIFKDKVVLHHVPQEQLPPILHADISPDIILEVNDRTINVYMKAMVQTTVQQKPGNEYSYFRN

Secondary structure (DSSP, 8-state):
-PPSPEEEEEE-TT--EEEEEE-HHHHTTT--------GGGSPPGGG-----EEEEEEETTEEEEEEE-PPP-SS-SSTT-GGGSS--

pLDDT: mean 86.91, std 12.25, range [40.56, 98.5]